Protein AF-A0A832M2F8-F1 (afdb_monomer_lite)

Structure (mmCIF, N/CA/C/O backbone):
data_AF-A0A832M2F8-F1
#
_entry.id   AF-A0A832M2F8-F1
#
loop_
_atom_site.group_PDB
_atom_site.id
_atom_site.ty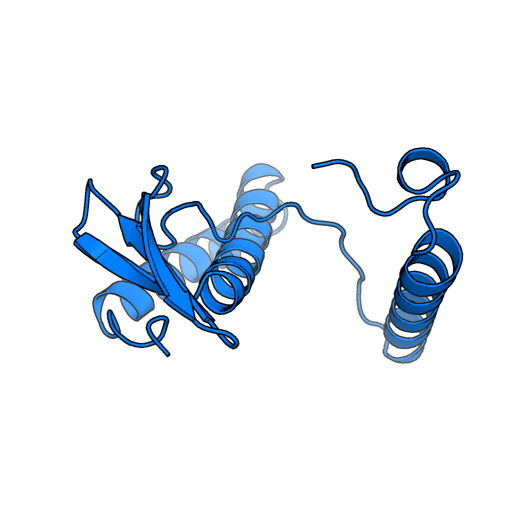pe_symbol
_atom_site.label_atom_id
_atom_site.label_alt_id
_atom_site.label_comp_id
_atom_site.label_asym_id
_atom_site.label_entity_id
_atom_site.label_seq_id
_atom_site.pdbx_PDB_ins_code
_atom_site.Cartn_x
_atom_site.Cartn_y
_atom_site.Cartn_z
_atom_site.occupancy
_atom_site.B_iso_or_equiv
_atom_site.auth_seq_id
_atom_site.auth_comp_id
_atom_site.auth_asym_id
_atom_site.auth_atom_id
_atom_site.pdbx_PDB_model_num
ATOM 1 N N . MET A 1 1 ? -2.078 14.014 -1.477 1.00 53.91 1 MET A N 1
ATOM 2 C CA . MET A 1 1 ? -0.763 14.053 -0.810 1.00 53.91 1 MET A CA 1
ATOM 3 C C . MET A 1 1 ? 0.256 14.343 -1.889 1.00 53.91 1 MET A C 1
ATOM 5 O O . MET A 1 1 ? 0.229 13.654 -2.910 1.00 53.91 1 MET A O 1
ATOM 9 N N . ASP A 1 2 ? 1.044 15.392 -1.705 1.00 57.53 2 ASP A N 1
ATOM 10 C CA . ASP A 1 2 ? 1.981 15.888 -2.711 1.00 57.53 2 ASP A CA 1
ATOM 11 C C . ASP A 1 2 ? 3.221 14.987 -2.833 1.00 57.53 2 ASP A C 1
ATOM 13 O O . ASP A 1 2 ? 3.524 14.243 -1.895 1.00 57.53 2 ASP A O 1
ATOM 17 N N . PRO A 1 3 ? 3.905 14.975 -3.995 1.00 70.44 3 PRO A N 1
ATOM 18 C CA . PRO A 1 3 ? 5.136 14.201 -4.183 1.00 70.44 3 PRO A CA 1
ATOM 19 C C . PRO A 1 3 ? 6.185 14.618 -3.150 1.00 70.44 3 PRO A C 1
ATOM 21 O O . PRO A 1 3 ? 6.217 15.783 -2.775 1.00 70.44 3 PRO A O 1
ATOM 24 N N . ILE A 1 4 ? 7.072 13.723 -2.712 1.00 77.44 4 ILE A N 1
ATOM 25 C CA . ILE A 1 4 ? 8.197 14.096 -1.835 1.00 77.44 4 ILE A CA 1
ATOM 26 C C . ILE A 1 4 ? 9.270 14.767 -2.702 1.00 77.44 4 ILE A C 1
ATOM 28 O O . ILE A 1 4 ? 10.121 14.093 -3.291 1.00 77.44 4 ILE A O 1
ATOM 32 N N . ASN A 1 5 ? 9.210 16.093 -2.812 1.00 80.19 5 ASN A N 1
ATOM 33 C CA . ASN A 1 5 ? 10.129 16.894 -3.612 1.00 80.19 5 ASN A CA 1
ATOM 34 C C . ASN A 1 5 ? 10.469 18.213 -2.901 1.00 80.19 5 ASN A C 1
ATOM 36 O O . ASN A 1 5 ? 9.975 18.507 -1.813 1.00 80.19 5 ASN A O 1
ATOM 40 N N . HIS A 1 6 ? 11.392 18.979 -3.482 1.00 81.81 6 HIS A N 1
ATOM 41 C CA . HIS A 1 6 ? 11.864 20.217 -2.869 1.00 81.81 6 HIS A CA 1
ATOM 42 C C . HIS A 1 6 ? 10.740 21.247 -2.685 1.00 81.81 6 HIS A C 1
ATOM 44 O O . HIS A 1 6 ? 10.713 21.938 -1.672 1.00 81.81 6 HIS A O 1
ATOM 50 N N . GLU A 1 7 ? 9.822 21.346 -3.645 1.00 83.06 7 GLU A N 1
ATOM 51 C CA . GLU A 1 7 ? 8.748 22.343 -3.652 1.00 83.06 7 GLU A CA 1
ATOM 52 C C . GLU A 1 7 ? 7.674 22.035 -2.608 1.00 83.06 7 GLU A C 1
ATOM 54 O O . GLU A 1 7 ? 7.303 22.914 -1.835 1.00 83.06 7 GLU A O 1
ATOM 59 N N . SER A 1 8 ? 7.234 20.778 -2.523 1.00 81.94 8 SER A N 1
ATOM 60 C CA . SER A 1 8 ? 6.206 20.324 -1.579 1.00 81.94 8 SER A CA 1
ATOM 61 C C . SER A 1 8 ? 6.680 20.307 -0.128 1.00 81.94 8 SER A C 1
ATOM 63 O O . SER A 1 8 ? 5.870 20.386 0.793 1.00 81.94 8 SER A O 1
ATOM 65 N N . LEU A 1 9 ? 7.993 20.200 0.086 1.00 83.75 9 LEU A N 1
ATOM 66 C CA . LEU A 1 9 ? 8.609 20.213 1.409 1.00 83.75 9 LEU A CA 1
ATOM 67 C C . LEU A 1 9 ? 9.195 21.574 1.790 1.00 83.75 9 LEU A C 1
ATOM 69 O O . LEU A 1 9 ? 9.739 21.693 2.891 1.00 83.75 9 LEU A O 1
ATOM 73 N N . LYS A 1 10 ? 9.122 22.584 0.916 1.00 86.44 10 LYS A N 1
A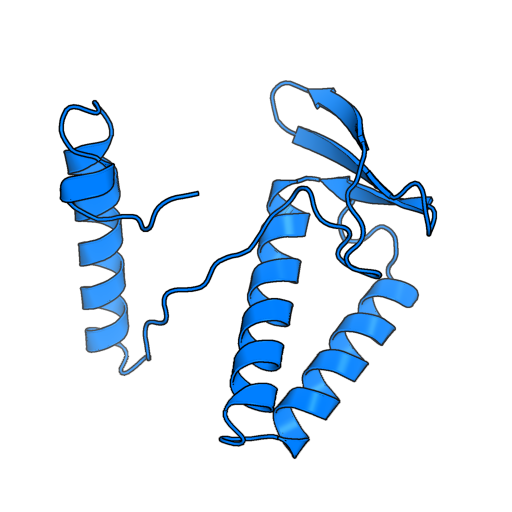TOM 74 C CA . LYS A 1 10 ? 9.765 23.882 1.134 1.00 86.44 10 LYS A CA 1
ATOM 75 C C . LYS A 1 10 ? 9.282 24.515 2.441 1.00 86.44 10 LYS A C 1
ATOM 77 O O . LYS A 1 10 ? 8.087 24.687 2.652 1.00 86.44 10 LYS A O 1
ATOM 82 N N . GLY A 1 11 ? 10.220 24.866 3.321 1.00 84.00 11 GLY A N 1
ATOM 83 C CA . GLY A 1 11 ? 9.908 25.496 4.612 1.00 84.00 11 GLY A CA 1
ATOM 84 C C . GLY A 1 11 ? 9.430 24.525 5.697 1.00 84.00 11 GLY A C 1
ATOM 85 O O . GLY A 1 11 ? 9.113 24.955 6.802 1.00 84.00 11 GLY A O 1
ATOM 86 N N . THR A 1 12 ? 9.413 23.216 5.423 1.00 85.88 12 THR A N 1
ATOM 87 C CA . THR A 1 12 ? 9.134 22.196 6.442 1.00 85.88 12 THR A CA 1
ATOM 88 C C . THR A 1 12 ? 10.425 21.751 7.133 1.00 85.88 12 THR A C 1
ATOM 90 O O . THR A 1 12 ? 11.459 21.563 6.489 1.00 85.88 12 THR A O 1
ATOM 93 N N . GLY A 1 13 ? 10.369 21.475 8.442 1.00 84.56 13 GLY A N 1
ATOM 94 C CA . GLY A 1 13 ? 11.515 20.925 9.188 1.00 84.56 13 GLY A CA 1
ATOM 95 C C . GLY A 1 13 ? 11.972 19.535 8.713 1.00 84.56 13 GLY A C 1
ATOM 96 O O . GLY A 1 13 ? 13.049 19.071 9.076 1.00 84.56 13 GLY A O 1
ATOM 97 N N . LEU A 1 14 ? 11.172 18.868 7.873 1.00 84.31 14 LEU A N 1
ATOM 98 C CA . LEU A 1 14 ? 11.457 17.543 7.320 1.00 84.31 14 LEU A CA 1
ATOM 99 C C . LEU A 1 14 ? 12.120 17.588 5.939 1.00 84.31 14 LEU A C 1
ATOM 101 O O . LEU A 1 14 ? 12.555 16.541 5.455 1.00 84.31 14 LEU A O 1
ATOM 105 N N . GLN A 1 15 ? 12.234 18.767 5.319 1.00 85.94 15 GLN A N 1
ATOM 106 C CA . GLN A 1 15 ? 12.746 18.933 3.958 1.00 85.94 15 GLN A CA 1
ATOM 107 C C . GLN A 1 15 ? 14.111 18.268 3.767 1.00 85.94 15 GLN A C 1
ATOM 109 O O . GLN A 1 15 ? 14.266 17.393 2.918 1.00 85.94 15 GLN A O 1
ATOM 114 N N . GLY A 1 16 ? 15.095 18.623 4.597 1.00 85.06 16 GLY A N 1
ATOM 115 C CA . GLY A 1 16 ? 16.433 18.039 4.505 1.00 85.06 16 GLY A CA 1
ATOM 116 C C . GLY A 1 16 ? 16.433 16.527 4.742 1.00 85.06 16 GLY A C 1
ATOM 117 O O . GLY A 1 16 ? 17.104 15.789 4.027 1.00 85.06 16 GLY A O 1
ATOM 118 N N . THR A 1 17 ? 15.661 16.049 5.717 1.00 89.75 17 THR A N 1
ATOM 119 C CA . THR A 1 17 ? 15.626 14.630 6.101 1.00 89.75 17 THR A CA 1
ATOM 120 C C . THR A 1 17 ? 15.026 13.756 5.006 1.00 89.75 17 THR A C 1
ATOM 122 O O . THR A 1 17 ? 15.656 12.785 4.587 1.00 89.75 17 THR A O 1
ATOM 125 N N . LEU A 1 18 ? 13.844 14.111 4.500 1.00 88.25 18 LEU A N 1
ATOM 126 C CA . LEU A 1 18 ? 13.149 13.314 3.490 1.00 88.25 18 LEU A CA 1
ATOM 127 C C . LEU A 1 18 ? 13.867 13.355 2.138 1.00 88.25 18 LEU A C 1
ATOM 129 O O . LEU A 1 18 ? 13.983 12.321 1.481 1.00 88.25 18 LEU A O 1
ATOM 133 N N . LEU A 1 19 ? 14.415 14.511 1.745 1.00 88.88 19 LEU A N 1
ATOM 134 C CA . LEU A 1 19 ? 15.185 14.619 0.502 1.00 88.88 19 LEU A CA 1
ATOM 135 C C . LEU A 1 19 ? 16.498 13.827 0.567 1.00 88.88 19 LEU A C 1
ATOM 137 O O . LEU A 1 19 ? 16.863 13.182 -0.416 1.00 88.88 19 LEU A O 1
ATOM 141 N N . ARG A 1 20 ? 17.194 13.819 1.716 1.00 90.44 20 ARG A N 1
ATOM 142 C CA . ARG A 1 20 ? 18.389 12.978 1.907 1.00 90.44 20 ARG A CA 1
ATOM 143 C C . ARG A 1 20 ? 18.053 11.492 1.868 1.00 90.44 20 ARG A C 1
ATOM 145 O O . ARG A 1 20 ? 18.748 10.751 1.183 1.00 90.44 20 ARG A O 1
ATOM 152 N N . ALA A 1 21 ? 16.990 11.066 2.553 1.00 91.12 21 ALA A N 1
ATOM 153 C CA . ALA A 1 21 ? 16.556 9.669 2.544 1.00 91.12 21 ALA A CA 1
ATOM 154 C C . ALA A 1 21 ? 16.204 9.199 1.124 1.00 91.12 21 ALA A C 1
ATOM 156 O O . ALA A 1 21 ? 16.676 8.154 0.683 1.00 91.12 21 ALA A O 1
ATOM 157 N N . ARG A 1 22 ? 15.454 10.014 0.370 1.00 89.31 22 ARG A N 1
ATOM 158 C CA . ARG A 1 22 ? 15.136 9.746 -1.038 1.00 89.31 22 ARG A CA 1
ATOM 159 C C . ARG A 1 22 ? 16.397 9.599 -1.892 1.00 89.31 22 ARG A C 1
ATOM 161 O O . ARG A 1 22 ? 16.503 8.646 -2.653 1.00 89.31 22 ARG A O 1
ATOM 168 N N . ARG A 1 23 ? 17.365 10.511 -1.743 1.00 91.31 23 ARG A N 1
ATOM 169 C CA . ARG A 1 23 ? 18.637 10.451 -2.481 1.00 91.31 23 ARG A CA 1
ATOM 170 C C . ARG A 1 23 ? 19.459 9.210 -2.121 1.00 91.31 23 ARG A C 1
ATOM 172 O O . ARG A 1 23 ? 20.058 8.604 -3.000 1.00 91.31 23 ARG A O 1
ATOM 179 N N . ALA A 1 24 ? 19.483 8.827 -0.846 1.00 93.75 24 ALA A N 1
ATOM 180 C CA . ALA A 1 24 ? 20.168 7.616 -0.405 1.00 93.75 24 ALA A CA 1
ATOM 181 C C . ALA A 1 24 ? 19.545 6.355 -1.030 1.00 93.75 24 ALA A C 1
ATOM 183 O O . ALA A 1 24 ? 20.279 5.508 -1.528 1.00 93.75 24 ALA A O 1
ATOM 184 N N . LEU A 1 25 ? 18.209 6.270 -1.074 1.00 93.62 25 LEU A N 1
ATOM 185 C CA . LEU A 1 25 ? 17.495 5.175 -1.740 1.00 93.62 25 LEU A CA 1
ATOM 186 C C . LEU A 1 25 ? 17.787 5.126 -3.242 1.00 93.62 25 LEU A C 1
ATOM 188 O O . LEU A 1 25 ? 18.073 4.059 -3.768 1.00 93.62 25 LEU A O 1
ATOM 192 N N . GLU A 1 26 ? 17.770 6.272 -3.924 1.00 94.06 26 GLU A N 1
ATOM 193 C CA . GLU A 1 26 ? 18.100 6.357 -5.352 1.00 94.06 26 GLU A CA 1
ATOM 194 C C . GLU A 1 26 ? 19.521 5.858 -5.645 1.00 94.06 26 GLU A C 1
ATOM 196 O O . GLU A 1 26 ? 19.724 5.073 -6.570 1.00 94.06 26 GLU A O 1
ATOM 201 N N . ASN A 1 27 ? 20.498 6.267 -4.832 1.00 95.75 27 ASN A N 1
ATOM 202 C CA . ASN A 1 27 ? 21.876 5.802 -4.967 1.00 95.75 27 ASN A CA 1
ATOM 203 C C . ASN A 1 27 ? 22.000 4.295 -4.725 1.00 95.75 27 ASN A C 1
ATOM 205 O O . ASN A 1 27 ? 22.707 3.625 -5.472 1.00 95.75 27 ASN A O 1
ATOM 209 N N . LEU A 1 28 ? 21.301 3.767 -3.717 1.00 97.19 28 LEU A N 1
ATOM 210 C CA . LEU A 1 28 ? 21.299 2.337 -3.427 1.00 97.19 28 LEU A CA 1
ATOM 211 C C . LEU A 1 28 ? 20.680 1.540 -4.581 1.00 97.19 28 LEU A C 1
ATOM 213 O O . LEU A 1 28 ? 21.286 0.586 -5.049 1.00 97.19 28 LEU A O 1
ATOM 217 N N . CYS A 1 29 ? 19.527 1.967 -5.103 1.00 96.31 29 CYS A N 1
ATOM 218 C CA . CYS A 1 29 ? 18.913 1.327 -6.265 1.00 96.31 29 CYS A CA 1
ATOM 219 C C . CYS A 1 29 ? 19.858 1.322 -7.473 1.00 96.31 29 CYS A C 1
ATOM 221 O O . CYS A 1 29 ? 20.015 0.289 -8.113 1.00 96.31 29 CYS A O 1
ATOM 223 N N . ARG A 1 30 ? 20.542 2.440 -7.752 1.00 95.12 30 ARG A N 1
ATOM 224 C CA . ARG A 1 30 ? 21.539 2.508 -8.834 1.00 95.12 30 ARG A CA 1
ATOM 225 C C . ARG A 1 30 ? 22.706 1.552 -8.621 1.00 95.12 30 ARG A C 1
ATOM 227 O O . ARG A 1 30 ? 23.127 0.915 -9.578 1.00 95.12 30 ARG A O 1
ATOM 234 N N . TYR A 1 31 ? 23.219 1.471 -7.396 1.00 96.94 31 TYR A N 1
ATOM 235 C CA . TYR A 1 31 ? 24.321 0.575 -7.051 1.00 96.94 31 TYR A CA 1
ATOM 236 C C . TYR A 1 31 ? 23.944 -0.897 -7.261 1.00 96.94 31 TYR A C 1
ATOM 238 O O . TYR A 1 31 ? 24.707 -1.644 -7.863 1.00 96.94 31 TYR A O 1
ATOM 246 N N . GLU A 1 32 ? 22.736 -1.280 -6.851 1.00 97.69 32 GLU A N 1
ATOM 247 C CA . GLU A 1 32 ? 22.223 -2.653 -6.960 1.00 97.69 32 GLU A CA 1
ATOM 248 C C . GLU A 1 32 ? 21.629 -2.985 -8.346 1.00 97.69 32 GLU A C 1
ATOM 250 O O . GLU A 1 32 ? 21.116 -4.082 -8.557 1.00 97.69 32 GLU A O 1
ATOM 255 N N . GLY A 1 33 ? 21.625 -2.042 -9.297 1.00 95.69 33 GLY A N 1
ATOM 256 C CA . GLY A 1 33 ? 20.964 -2.219 -10.598 1.00 95.69 33 GLY A CA 1
ATOM 257 C C . GLY A 1 33 ? 19.432 -2.338 -10.517 1.00 95.69 33 GLY A C 1
ATOM 258 O O . GLY A 1 33 ? 18.798 -2.854 -11.437 1.00 95.69 33 GLY A O 1
ATOM 259 N N . ALA A 1 34 ? 18.823 -1.868 -9.427 1.00 94.44 34 ALA A N 1
ATOM 260 C CA . ALA A 1 34 ? 17.382 -1.878 -9.205 1.00 94.44 34 ALA A CA 1
ATOM 261 C C . ALA A 1 34 ? 16.700 -0.613 -9.754 1.00 94.44 34 ALA A C 1
ATOM 263 O O . ALA A 1 34 ? 17.256 0.487 -9.752 1.00 94.44 34 ALA A O 1
ATOM 264 N N . GLN A 1 35 ? 15.441 -0.754 -10.171 1.00 88.75 35 GLN A N 1
ATOM 265 C CA . GLN A 1 35 ? 14.610 0.376 -10.583 1.00 88.75 35 GLN A CA 1
ATOM 266 C C . GLN A 1 35 ? 13.938 1.023 -9.365 1.00 88.75 35 GLN A C 1
ATOM 268 O O . GLN A 1 35 ? 13.325 0.339 -8.546 1.00 88.75 35 GLN A O 1
ATOM 273 N N . LEU A 1 36 ? 14.017 2.354 -9.275 1.00 89.56 36 LEU A N 1
ATOM 274 C CA . LEU A 1 36 ? 13.254 3.142 -8.310 1.00 89.56 36 LEU A CA 1
ATOM 275 C C . LEU A 1 36 ? 12.017 3.728 -8.990 1.00 89.56 36 LEU A C 1
ATOM 277 O O . LEU A 1 36 ? 12.127 4.436 -9.988 1.00 89.56 36 LEU A O 1
ATOM 281 N N . ASP A 1 37 ? 10.850 3.472 -8.408 1.00 87.69 37 ASP A N 1
ATOM 282 C CA . ASP A 1 37 ? 9.571 3.983 -8.883 1.00 87.69 37 ASP A CA 1
ATOM 283 C C . ASP A 1 37 ? 8.848 4.777 -7.797 1.00 87.69 37 ASP A C 1
ATOM 285 O O . ASP A 1 37 ? 8.700 4.327 -6.660 1.00 87.69 37 ASP A O 1
ATOM 289 N N . GLU A 1 38 ? 8.338 5.953 -8.164 1.00 86.81 38 GLU A N 1
ATOM 290 C CA . GLU A 1 38 ? 7.489 6.753 -7.285 1.00 86.81 38 GLU A CA 1
ATOM 291 C C . GLU A 1 38 ? 6.014 6.386 -7.489 1.00 86.81 38 GLU A C 1
ATOM 293 O O . GLU A 1 38 ? 5.467 6.475 -8.591 1.00 86.81 38 GLU A O 1
ATOM 298 N N . LEU A 1 39 ? 5.353 5.980 -6.404 1.00 88.62 39 LEU A N 1
ATOM 299 C CA . LEU A 1 39 ? 3.951 5.570 -6.399 1.00 88.62 39 LEU A CA 1
ATOM 300 C C . LEU A 1 39 ? 3.182 6.217 -5.255 1.00 88.62 39 LEU A C 1
ATOM 302 O O . LEU A 1 39 ? 3.709 6.466 -4.171 1.00 88.62 39 LEU A O 1
ATOM 306 N N . ARG A 1 40 ? 1.886 6.435 -5.485 1.00 86.75 40 ARG A N 1
ATOM 307 C CA . ARG A 1 40 ? 0.952 6.886 -4.453 1.00 86.75 40 ARG A CA 1
ATOM 308 C C . ARG A 1 40 ? 0.137 5.705 -3.936 1.00 86.75 40 ARG A C 1
ATOM 310 O O . ARG A 1 40 ? -0.549 5.027 -4.699 1.00 86.75 40 ARG A O 1
ATOM 317 N N . ALA A 1 41 ? 0.156 5.520 -2.622 1.00 91.69 41 ALA A N 1
ATOM 318 C CA . ALA A 1 41 ? -0.674 4.555 -1.915 1.00 91.69 41 ALA A CA 1
ATOM 319 C C . ALA A 1 41 ? -1.224 5.175 -0.628 1.00 91.69 41 ALA A C 1
ATOM 321 O O . ALA A 1 41 ? -0.610 6.056 -0.027 1.00 91.69 41 ALA A O 1
ATOM 322 N N . SER A 1 42 ? -2.411 4.736 -0.212 1.00 93.06 42 SER A N 1
ATOM 323 C CA . SER A 1 42 ? -3.076 5.237 0.992 1.00 93.06 42 SER A CA 1
ATOM 324 C C . SER A 1 42 ? -3.340 4.096 1.954 1.00 93.06 42 SER A C 1
ATOM 326 O O . SER A 1 42 ? -4.045 3.159 1.604 1.00 93.06 42 SER A O 1
ATOM 328 N N . GLY A 1 43 ? -2.877 4.217 3.196 1.00 94.69 43 GLY A N 1
ATOM 329 C CA . GLY A 1 43 ? -3.212 3.270 4.267 1.00 94.69 43 GLY A CA 1
ATOM 330 C C . GLY A 1 43 ? -4.639 3.400 4.779 1.00 94.69 43 GLY A C 1
ATOM 331 O O . GLY A 1 43 ? -5.075 2.586 5.578 1.00 94.69 43 GLY A O 1
ATOM 332 N N . LYS A 1 44 ? -5.368 4.430 4.333 1.00 95.88 44 LYS A N 1
ATOM 333 C CA . LYS A 1 44 ? -6.774 4.672 4.688 1.00 95.88 44 LYS A CA 1
ATOM 334 C C . LYS A 1 44 ? -7.753 4.063 3.679 1.00 95.88 44 LYS A C 1
ATOM 336 O O . LYS A 1 44 ? -8.964 4.191 3.852 1.00 95.88 44 LYS A O 1
ATOM 341 N N . ARG A 1 45 ? -7.269 3.472 2.583 1.00 96.62 45 ARG A N 1
ATOM 342 C CA . ARG A 1 45 ? -8.123 2.748 1.631 1.00 96.62 45 ARG A CA 1
ATOM 343 C C . ARG A 1 45 ? -8.058 1.263 1.934 1.00 96.62 45 ARG A C 1
ATOM 345 O O . ARG A 1 45 ? -6.981 0.749 2.218 1.00 96.62 45 ARG A O 1
ATOM 352 N N . CYS A 1 46 ? -9.204 0.599 1.849 1.00 96.44 46 CYS A N 1
ATOM 353 C CA . CYS A 1 46 ? -9.314 -0.830 2.075 1.00 96.44 46 CYS A CA 1
ATOM 354 C C . CYS A 1 46 ? -8.401 -1.602 1.112 1.00 96.44 46 CYS A C 1
ATOM 356 O O . CYS A 1 46 ? -8.603 -1.484 -0.101 1.00 96.44 46 CYS A O 1
ATOM 358 N N . PRO A 1 47 ? -7.471 -2.420 1.632 1.00 96.19 47 PRO A N 1
ATOM 359 C CA . PRO A 1 47 ? -6.599 -3.253 0.808 1.00 96.19 47 PRO A CA 1
ATOM 360 C C . PRO A 1 47 ? -7.339 -4.252 -0.087 1.00 96.19 47 PRO A C 1
ATOM 362 O O . PRO A 1 47 ? -6.863 -4.595 -1.161 1.00 96.19 47 PRO A O 1
ATOM 365 N N . LEU A 1 48 ? -8.536 -4.682 0.319 1.00 94.75 48 LEU A N 1
ATOM 366 C CA . LEU A 1 48 ? -9.300 -5.693 -0.408 1.00 94.75 48 LEU A C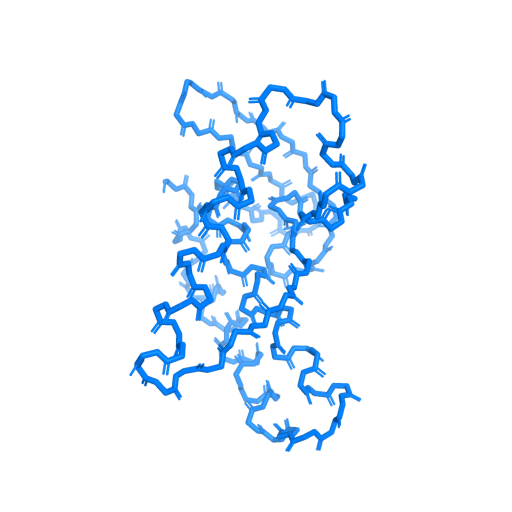A 1
ATOM 367 C C . LEU A 1 48 ? -10.241 -5.113 -1.474 1.00 94.75 48 LEU A C 1
ATOM 369 O O . LEU A 1 48 ? -10.301 -5.615 -2.594 1.00 94.75 48 LEU A O 1
ATOM 373 N N . CYS A 1 49 ? -11.025 -4.089 -1.123 1.00 93.88 49 CYS A N 1
ATOM 374 C CA . CYS A 1 49 ? -12.084 -3.566 -1.999 1.00 93.88 49 CYS A CA 1
ATOM 375 C C . CYS A 1 49 ? -11.860 -2.121 -2.468 1.00 93.88 49 CYS A C 1
ATOM 377 O O . CYS A 1 49 ? -12.668 -1.590 -3.231 1.00 93.88 49 CYS A O 1
ATOM 379 N N . GLY A 1 50 ? -10.801 -1.460 -1.997 1.00 94.44 50 GLY A N 1
ATOM 380 C CA . GLY A 1 50 ? -10.450 -0.092 -2.373 1.00 94.44 50 GLY A CA 1
ATOM 381 C C . GLY A 1 50 ? -11.354 1.006 -1.799 1.00 94.44 50 GLY A C 1
ATOM 382 O O . GLY A 1 50 ? -11.079 2.184 -2.033 1.00 94.44 50 GLY A O 1
ATOM 383 N N . SER A 1 51 ? -12.417 0.688 -1.057 1.00 96.31 51 SER A N 1
ATOM 384 C CA . SER A 1 51 ? -13.285 1.694 -0.427 1.00 96.31 51 SER A CA 1
ATOM 385 C C . SER A 1 51 ? -12.544 2.505 0.644 1.00 96.31 51 SER A C 1
ATOM 387 O O . SER A 1 51 ? -11.538 2.059 1.199 1.00 96.31 51 SER A O 1
ATOM 389 N N . TRP A 1 52 ? -13.040 3.707 0.946 1.00 95.94 52 TRP A N 1
ATOM 390 C CA . TRP A 1 52 ? -12.592 4.451 2.124 1.00 95.94 52 TRP A CA 1
ATOM 391 C C . TRP A 1 52 ? -12.962 3.708 3.407 1.00 95.94 52 TRP A C 1
ATOM 393 O O . TRP A 1 52 ? -13.886 2.893 3.425 1.00 95.94 52 TRP A O 1
ATOM 403 N N . SER A 1 53 ? -12.199 3.968 4.459 1.00 95.69 53 SER A N 1
ATOM 404 C CA . SER A 1 53 ? -12.296 3.274 5.738 1.00 95.69 53 SER A CA 1
ATOM 405 C C . SER A 1 53 ? -12.450 4.250 6.890 1.00 95.69 53 SER A C 1
ATOM 407 O O . SER A 1 53 ? -12.132 5.435 6.750 1.00 95.69 53 SER A O 1
ATOM 409 N N . ALA A 1 54 ? -12.929 3.735 8.017 1.00 96.25 54 ALA A N 1
ATOM 410 C CA . ALA A 1 54 ? -13.013 4.472 9.265 1.00 96.25 54 ALA A CA 1
ATOM 411 C C . ALA A 1 54 ? -11.861 4.057 10.185 1.00 96.25 54 ALA A C 1
ATOM 413 O O . ALA A 1 54 ? -11.530 2.875 10.266 1.00 96.25 54 ALA A O 1
ATOM 414 N N . GLU A 1 55 ? -11.244 5.022 10.865 1.00 97.31 55 GLU A N 1
ATOM 415 C CA . GLU A 1 55 ? -10.307 4.729 11.953 1.00 97.31 55 GLU A CA 1
ATOM 416 C C . GLU A 1 55 ? -11.120 4.235 13.154 1.00 97.31 55 GLU A C 1
ATOM 418 O O . GLU A 1 55 ? -12.013 4.938 13.619 1.00 97.31 55 GLU A O 1
ATOM 423 N N . VAL A 1 56 ? -10.839 3.020 13.624 1.00 96.62 56 VAL A N 1
ATOM 424 C CA . VAL A 1 56 ? -11.591 2.370 14.714 1.00 96.62 56 VAL A CA 1
ATOM 425 C C . VAL A 1 56 ? -10.782 2.242 16.000 1.00 96.62 56 VAL A C 1
ATOM 427 O O . VAL A 1 56 ? -11.347 2.039 17.070 1.00 96.62 56 VAL A O 1
ATOM 430 N N . MET A 1 57 ? -9.454 2.346 15.920 1.00 95.00 57 MET A N 1
ATOM 431 C CA . MET A 1 57 ? -8.587 2.334 17.094 1.00 95.00 57 MET A CA 1
ATOM 432 C C . MET A 1 57 ? -7.303 3.103 16.817 1.00 95.00 57 MET A C 1
ATOM 434 O O . MET A 1 57 ? -6.675 2.936 15.772 1.00 95.00 57 MET A O 1
ATOM 438 N N . HIS A 1 58 ? -6.878 3.888 17.799 1.00 95.19 58 HIS A N 1
ATOM 439 C CA . HIS A 1 58 ? -5.632 4.633 17.753 1.00 95.19 58 HIS A CA 1
ATOM 440 C C . HIS A 1 58 ? -4.837 4.351 19.024 1.00 95.19 58 HIS A C 1
ATOM 442 O O . HIS A 1 58 ? -5.297 4.601 20.135 1.00 95.19 58 HIS A O 1
ATOM 448 N N . THR A 1 59 ? -3.627 3.830 18.856 1.00 91.31 59 THR A N 1
ATOM 449 C CA . THR A 1 59 ? -2.662 3.627 19.938 1.00 91.31 59 THR A CA 1
ATOM 450 C C . THR A 1 59 ? -1.374 4.382 19.633 1.00 91.31 59 THR A C 1
ATOM 452 O O . THR A 1 59 ? -1.138 4.806 18.504 1.00 91.31 59 THR A O 1
ATOM 455 N N . LYS A 1 60 ? -0.467 4.483 20.611 1.00 90.38 60 LYS A N 1
ATOM 456 C CA . LYS A 1 60 ? 0.855 5.100 20.406 1.00 90.38 60 LYS A CA 1
ATOM 457 C C . LYS A 1 60 ? 1.657 4.474 19.249 1.00 90.38 60 LYS A C 1
ATOM 459 O O . LYS A 1 60 ? 2.556 5.122 18.726 1.00 90.38 60 LYS A O 1
ATOM 464 N N . ARG A 1 61 ? 1.382 3.215 18.885 1.00 88.56 61 ARG A N 1
ATOM 465 C CA . ARG A 1 61 ? 2.168 2.449 17.900 1.00 88.56 61 ARG A CA 1
ATOM 466 C C . ARG A 1 61 ? 1.403 2.070 16.636 1.00 88.56 61 ARG A C 1
ATOM 468 O O . ARG A 1 61 ? 2.031 1.612 15.696 1.00 88.56 61 ARG A O 1
ATOM 475 N N . SER A 1 62 ? 0.083 2.217 16.618 1.00 92.69 62 SER A N 1
ATOM 476 C CA . SER A 1 62 ? -0.747 1.650 15.558 1.00 92.69 62 SER A CA 1
ATOM 477 C C . SER A 1 62 ? -2.043 2.432 15.387 1.00 92.69 62 SER A C 1
ATOM 479 O O . SER A 1 62 ? -2.622 2.921 16.363 1.00 92.69 62 SER A O 1
ATOM 481 N N . ARG A 1 63 ? -2.493 2.531 14.135 1.00 95.94 63 ARG A N 1
ATOM 482 C CA . ARG A 1 63 ? -3.783 3.119 13.757 1.00 95.94 63 ARG A CA 1
ATOM 483 C C . ARG A 1 63 ? -4.554 2.065 12.989 1.00 95.94 63 ARG A C 1
ATOM 485 O O . ARG A 1 63 ? -4.213 1.780 11.842 1.00 95.94 63 ARG A O 1
ATOM 492 N N . ILE A 1 64 ? -5.575 1.504 13.619 1.00 96.69 64 ILE A N 1
ATOM 493 C CA . ILE A 1 64 ? -6.393 0.451 13.034 1.00 96.69 64 ILE A CA 1
ATOM 494 C C . ILE A 1 64 ? -7.575 1.082 12.314 1.00 96.69 64 ILE A C 1
ATOM 496 O O . ILE A 1 64 ? -8.325 1.877 12.885 1.00 96.69 64 ILE A O 1
ATOM 500 N N . TYR A 1 65 ? -7.747 0.684 11.064 1.00 97.25 65 TYR A N 1
ATOM 501 C CA . TYR A 1 65 ? -8.859 1.047 10.209 1.00 97.25 65 TYR A CA 1
ATOM 502 C C . TYR A 1 65 ? -9.743 -0.167 9.955 1.00 97.25 65 TYR A C 1
ATOM 504 O O . TYR A 1 65 ? -9.274 -1.305 9.963 1.00 97.25 65 TYR A O 1
ATOM 512 N N . GLU A 1 66 ? -11.021 0.089 9.705 1.00 97.44 66 GLU A N 1
ATOM 513 C CA . GLU A 1 66 ? -11.996 -0.917 9.305 1.00 97.44 66 GLU A CA 1
ATOM 514 C C . GLU A 1 66 ? -12.737 -0.467 8.047 1.00 97.44 66 GLU A C 1
ATOM 516 O O . GLU A 1 66 ? -13.101 0.705 7.886 1.00 97.44 66 GLU A O 1
ATOM 521 N N . CYS A 1 67 ? -12.945 -1.399 7.118 1.00 97.19 67 CYS A N 1
ATOM 522 C CA . CYS A 1 67 ? -13.713 -1.123 5.917 1.00 97.19 67 CYS A CA 1
ATOM 523 C C . CYS A 1 67 ? -15.213 -1.313 6.180 1.00 97.19 67 CYS A C 1
ATOM 525 O O . CYS A 1 67 ? -15.635 -2.450 6.383 1.00 97.19 67 CYS A O 1
ATOM 527 N N . PRO A 1 68 ? -16.051 -0.273 6.019 1.00 96.44 68 PRO A N 1
ATOM 528 C CA . PRO A 1 68 ? -17.498 -0.403 6.200 1.00 96.44 68 PRO A CA 1
ATOM 529 C C . PRO A 1 68 ? -18.171 -1.270 5.123 1.00 96.44 68 PRO A C 1
ATOM 531 O O . PRO A 1 68 ? -19.313 -1.678 5.286 1.00 96.44 68 PRO A O 1
ATOM 534 N N . ARG A 1 69 ? -17.488 -1.544 4.000 1.00 96.38 69 ARG A N 1
ATOM 535 C CA . ARG A 1 69 ? -18.036 -2.329 2.884 1.00 96.38 69 ARG A CA 1
ATOM 536 C C . ARG A 1 69 ? -17.784 -3.829 3.019 1.00 96.38 69 ARG A C 1
ATOM 538 O O . ARG A 1 69 ? -18.647 -4.613 2.651 1.00 96.38 69 ARG A O 1
ATOM 545 N N . CYS A 1 70 ? -16.589 -4.228 3.452 1.00 94.44 70 CYS A N 1
ATOM 546 C CA . CYS A 1 70 ? -16.190 -5.640 3.490 1.00 94.44 70 CYS A CA 1
ATOM 547 C C . CYS A 1 70 ? -15.723 -6.119 4.870 1.00 94.44 70 CYS A C 1
ATOM 549 O O . CYS A 1 70 ? -15.262 -7.249 4.977 1.00 94.44 70 CYS A O 1
ATOM 551 N N . GLY A 1 71 ? -15.772 -5.268 5.901 1.00 94.69 71 GLY A N 1
ATOM 552 C CA . GLY A 1 71 ? -15.445 -5.619 7.288 1.00 94.69 71 GLY A CA 1
ATOM 553 C C . GLY A 1 71 ? -13.965 -5.882 7.580 1.00 94.69 71 GLY A C 1
ATOM 554 O O . GLY A 1 71 ? -13.615 -6.176 8.717 1.00 94.69 71 GLY A O 1
ATOM 555 N N . LEU A 1 72 ? -13.077 -5.785 6.583 1.00 96.06 72 LEU A N 1
ATOM 556 C CA . LEU A 1 72 ? -11.641 -5.995 6.789 1.00 96.06 72 LEU A CA 1
ATOM 557 C C . LEU A 1 72 ? -11.107 -4.977 7.804 1.00 96.06 72 LEU A C 1
ATOM 559 O O . LEU A 1 72 ? -11.419 -3.792 7.689 1.00 96.06 72 LEU A O 1
ATOM 563 N N . ARG A 1 73 ? -10.261 -5.423 8.735 1.00 96.69 73 ARG A N 1
ATOM 564 C CA . ARG A 1 73 ? -9.540 -4.569 9.687 1.00 96.69 73 ARG A CA 1
ATOM 565 C C . ARG A 1 73 ? -8.041 -4.611 9.413 1.00 96.69 73 ARG A C 1
ATOM 567 O O . ARG A 1 73 ? -7.504 -5.666 9.088 1.00 96.69 73 ARG A O 1
ATOM 574 N N . TRP A 1 74 ? -7.359 -3.472 9.509 1.00 97.19 74 TRP A N 1
ATOM 575 C CA . TRP A 1 74 ? -5.914 -3.395 9.266 1.00 97.19 74 TRP A CA 1
ATOM 576 C C . TRP A 1 74 ? -5.247 -2.226 9.989 1.00 97.19 74 TRP A C 1
ATOM 578 O O . TRP A 1 74 ? -5.854 -1.177 10.185 1.00 97.19 74 TRP A O 1
ATOM 588 N N . ASP A 1 75 ? -3.969 -2.379 10.322 1.00 96.81 75 ASP A N 1
ATOM 589 C CA . ASP A 1 75 ? -3.081 -1.277 10.667 1.00 96.81 75 ASP A CA 1
ATOM 590 C C . ASP A 1 75 ? -2.745 -0.443 9.422 1.00 96.81 75 ASP A C 1
ATOM 592 O O . ASP A 1 75 ? -2.431 -0.974 8.352 1.00 96.81 75 ASP A O 1
ATOM 596 N N . ARG A 1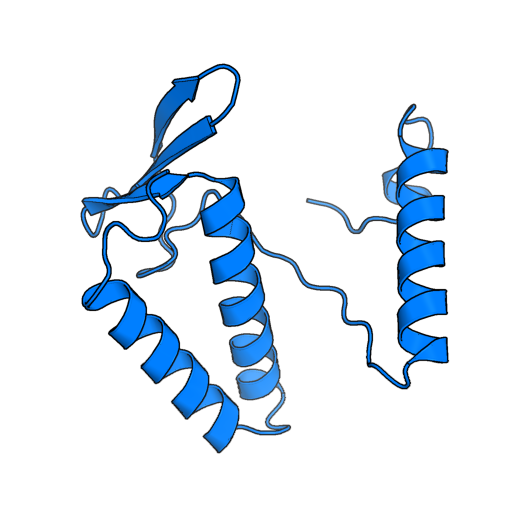 76 ? -2.789 0.885 9.562 1.00 95.69 76 ARG A N 1
ATOM 597 C CA . ARG A 1 76 ? -2.593 1.845 8.470 1.00 95.69 76 ARG A CA 1
ATOM 598 C C . ARG A 1 76 ? -1.290 1.636 7.704 1.00 95.69 76 ARG A C 1
ATOM 600 O O . ARG A 1 76 ? -1.299 1.779 6.480 1.00 95.69 76 ARG A O 1
ATOM 607 N N . ASP A 1 77 ? -0.187 1.360 8.389 1.00 94.12 77 ASP A N 1
ATOM 608 C CA . ASP A 1 77 ? 1.132 1.314 7.762 1.00 94.12 77 ASP A CA 1
ATOM 609 C C . ASP A 1 77 ? 1.283 -0.006 6.987 1.00 94.12 77 ASP A C 1
ATOM 611 O O . ASP A 1 77 ? 1.692 -0.003 5.823 1.00 94.12 77 ASP A O 1
ATOM 615 N N . LYS A 1 78 ? 0.768 -1.113 7.538 1.00 95.06 78 LYS A N 1
ATOM 616 C CA . LYS A 1 78 ? 0.602 -2.375 6.794 1.00 95.06 78 LYS A CA 1
ATOM 617 C C . LYS A 1 78 ? -0.316 -2.234 5.581 1.00 95.06 78 LYS A C 1
ATOM 619 O O . LYS A 1 78 ? -0.002 -2.734 4.500 1.00 95.06 78 LYS A O 1
ATOM 624 N N . GLY A 1 79 ? -1.421 -1.509 5.740 1.00 95.69 79 GLY A N 1
ATOM 625 C CA . GLY A 1 79 ? -2.336 -1.185 4.650 1.00 95.69 79 GLY A CA 1
ATOM 626 C C . GLY A 1 79 ? -1.662 -0.380 3.536 1.00 95.69 79 GLY A C 1
ATOM 627 O O . GLY A 1 79 ? -1.879 -0.677 2.363 1.00 95.69 79 GLY A O 1
ATOM 628 N N . VAL A 1 80 ? -0.806 0.601 3.873 1.00 95.56 80 VAL A N 1
ATOM 629 C CA . VAL A 1 80 ? 0.012 1.328 2.880 1.00 95.56 80 VAL A CA 1
ATOM 630 C C . VAL A 1 80 ? 0.878 0.353 2.097 1.00 95.56 80 VAL A C 1
ATOM 632 O O . VAL A 1 80 ? 0.863 0.421 0.874 1.00 95.56 80 VAL A O 1
ATOM 635 N N . HIS A 1 81 ? 1.611 -0.543 2.764 1.00 94.62 81 HIS A N 1
ATOM 636 C CA . HIS A 1 81 ? 2.530 -1.459 2.085 1.00 94.62 81 HIS A CA 1
ATOM 637 C C . HIS A 1 81 ? 1.814 -2.353 1.075 1.00 94.62 81 HIS A C 1
ATOM 639 O O . HIS A 1 81 ? 2.221 -2.402 -0.086 1.00 94.62 81 HIS A O 1
ATOM 645 N N . TYR A 1 82 ? 0.711 -2.984 1.483 1.00 96.19 82 TYR A N 1
ATOM 646 C CA . TYR A 1 82 ? -0.100 -3.788 0.571 1.00 96.19 82 TYR A CA 1
ATOM 647 C C . TYR A 1 82 ? -0.613 -2.947 -0.608 1.00 96.19 82 TYR A C 1
ATOM 649 O O . TYR A 1 82 ? -0.457 -3.324 -1.770 1.00 96.19 82 TYR A O 1
ATOM 657 N N . ASN A 1 83 ? -1.165 -1.764 -0.321 1.00 96.50 83 ASN A N 1
ATOM 658 C CA . ASN A 1 83 ? -1.700 -0.876 -1.351 1.00 96.50 83 ASN A CA 1
ATOM 659 C C . ASN A 1 83 ? -0.622 -0.351 -2.304 1.00 96.50 83 ASN A C 1
ATOM 661 O O . ASN A 1 83 ? -0.930 -0.101 -3.463 1.00 96.50 83 ASN A O 1
ATOM 665 N N . THR A 1 84 ? 0.629 -0.196 -1.865 1.00 95.44 84 THR A N 1
ATOM 666 C CA . THR A 1 84 ? 1.748 0.168 -2.746 1.00 95.44 84 THR A CA 1
ATOM 667 C C . THR A 1 84 ? 2.011 -0.927 -3.770 1.00 95.44 84 THR A C 1
ATOM 669 O O . THR A 1 84 ? 2.109 -0.625 -4.958 1.00 95.44 84 THR A O 1
ATOM 672 N N . VAL A 1 85 ? 2.064 -2.190 -3.335 1.00 94.88 85 VAL A N 1
ATOM 673 C CA . VAL A 1 85 ? 2.263 -3.334 -4.238 1.00 94.88 85 VAL A CA 1
ATOM 674 C C . VAL A 1 85 ? 1.088 -3.455 -5.209 1.00 94.88 85 VAL A C 1
ATOM 676 O O . VAL A 1 85 ? 1.292 -3.573 -6.416 1.00 94.88 85 VAL A O 1
ATOM 679 N N . TYR A 1 86 ? -0.144 -3.336 -4.706 1.00 95.19 86 TYR A N 1
ATOM 680 C CA . TYR A 1 86 ? -1.340 -3.346 -5.547 1.00 95.19 86 TYR A CA 1
ATOM 681 C C . TYR A 1 86 ? -1.314 -2.205 -6.583 1.00 95.19 86 TYR A C 1
ATOM 683 O O . TYR A 1 86 ? -1.497 -2.445 -7.774 1.00 95.19 86 TYR A O 1
ATOM 691 N N . SER A 1 87 ? -1.015 -0.970 -6.162 1.00 94.31 87 SER A N 1
ATOM 692 C CA . SER A 1 87 ? -0.894 0.192 -7.055 1.00 94.31 87 SER A CA 1
ATOM 693 C C . SER A 1 87 ? 0.205 0.029 -8.109 1.00 94.31 87 SER A C 1
ATOM 695 O O . SER A 1 87 ? 0.023 0.489 -9.235 1.00 94.31 87 SER A O 1
ATOM 697 N N . TYR A 1 88 ? 1.330 -0.610 -7.770 1.00 93.44 88 TYR A N 1
ATOM 698 C CA . TYR A 1 88 ? 2.406 -0.889 -8.724 1.00 93.44 88 TYR A CA 1
ATOM 699 C C . TYR A 1 88 ? 1.917 -1.792 -9.860 1.00 93.44 88 TYR A C 1
ATOM 701 O O . TYR A 1 88 ? 2.032 -1.425 -11.030 1.00 93.44 88 TYR A O 1
ATOM 709 N N . PHE A 1 89 ? 1.304 -2.932 -9.529 1.00 94.00 89 PHE A N 1
ATOM 710 C CA . PHE A 1 89 ? 0.795 -3.855 -10.545 1.00 94.00 89 PHE A CA 1
ATOM 711 C C . PHE A 1 89 ? -0.411 -3.292 -11.302 1.00 94.00 89 PHE A C 1
ATOM 713 O O . PHE A 1 89 ? -0.517 -3.492 -12.507 1.00 94.00 89 PHE A O 1
ATOM 720 N N . GLU A 1 90 ? -1.280 -2.515 -10.654 1.00 92.44 90 GLU A N 1
ATOM 721 C CA . GLU A 1 90 ? -2.334 -1.762 -11.345 1.00 92.44 90 GLU A CA 1
ATOM 722 C C . GLU A 1 90 ? -1.765 -0.800 -12.389 1.00 92.44 90 GLU A C 1
ATOM 724 O O . GLU A 1 90 ? -2.293 -0.718 -13.499 1.00 92.44 90 GLU A O 1
ATOM 729 N N . ARG A 1 91 ? -0.683 -0.084 -12.058 1.00 91.94 91 ARG A N 1
ATOM 730 C CA . ARG A 1 91 ? 0.001 0.801 -13.005 1.00 91.94 91 ARG A CA 1
ATOM 731 C C . ARG A 1 91 ? 0.590 0.003 -14.167 1.00 91.94 91 ARG A C 1
ATOM 733 O O . ARG A 1 91 ? 0.317 0.345 -15.311 1.00 91.94 91 ARG A O 1
ATOM 740 N N . LEU A 1 92 ? 1.303 -1.093 -13.892 1.00 91.12 92 LEU A N 1
ATOM 741 C CA . LEU A 1 92 ? 1.854 -1.963 -14.941 1.00 91.12 92 LEU A CA 1
ATOM 742 C C . LEU A 1 92 ? 0.778 -2.551 -15.860 1.00 91.12 92 LEU A C 1
ATOM 744 O O . LEU A 1 92 ? 1.001 -2.654 -17.064 1.00 91.12 92 LEU A O 1
ATOM 748 N N . ARG A 1 93 ? -0.384 -2.921 -15.304 1.00 90.94 93 ARG A N 1
ATOM 749 C CA . ARG A 1 93 ? -1.532 -3.398 -16.081 1.00 90.94 93 ARG A CA 1
ATOM 750 C C . ARG A 1 93 ? -2.056 -2.307 -17.015 1.00 90.94 93 ARG A C 1
ATOM 752 O O . ARG A 1 93 ? -2.305 -2.589 -18.177 1.00 90.94 93 ARG A O 1
ATOM 759 N N . ARG A 1 94 ? -2.211 -1.073 -16.518 1.00 88.94 94 ARG A N 1
ATOM 760 C CA . ARG A 1 94 ? -2.705 0.074 -17.307 1.00 88.94 94 ARG A CA 1
ATOM 761 C C . ARG A 1 94 ? -1.738 0.524 -18.395 1.00 88.94 94 ARG A C 1
ATOM 763 O O . ARG A 1 94 ? -2.186 0.992 -19.429 1.00 88.94 94 ARG A O 1
ATOM 770 N N . GLU A 1 95 ? -0.438 0.421 -18.143 1.00 88.81 95 GLU A N 1
ATOM 771 C CA . GLU A 1 95 ? 0.609 0.773 -19.109 1.00 88.81 95 GLU A CA 1
ATOM 772 C C . GLU A 1 95 ? 0.882 -0.355 -20.125 1.00 88.81 95 GLU A C 1
ATOM 774 O O . GLU A 1 95 ? 1.777 -0.213 -20.949 1.00 88.81 95 GLU A O 1
ATOM 779 N N . GLU A 1 96 ? 0.171 -1.489 -20.038 1.00 78.88 96 GLU A N 1
ATOM 780 C CA . GLU A 1 96 ? 0.320 -2.684 -20.891 1.00 78.88 96 GLU A CA 1
ATOM 781 C C . GLU A 1 96 ? 1.751 -3.257 -20.978 1.00 78.88 96 GLU A C 1
ATOM 783 O O . GLU A 1 96 ? 2.052 -4.097 -21.821 1.00 78.88 96 GLU A O 1
ATOM 788 N N . ARG A 1 97 ? 2.644 -2.878 -20.056 1.00 69.06 97 ARG A N 1
ATOM 789 C CA . ARG A 1 97 ? 4.062 -3.281 -20.086 1.00 69.06 97 ARG A CA 1
ATOM 790 C C . ARG A 1 97 ? 4.259 -4.767 -19.797 1.00 69.06 97 ARG A C 1
ATOM 792 O O . ARG A 1 97 ? 5.141 -5.390 -20.376 1.00 69.06 97 ARG A O 1
ATOM 799 N N . VAL A 1 98 ? 3.469 -5.317 -18.867 1.00 75.12 98 VAL A N 1
ATOM 800 C CA . VAL A 1 98 ? 3.518 -6.733 -18.449 1.00 75.12 98 VAL A CA 1
ATOM 801 C C . VAL A 1 98 ? 2.126 -7.206 -17.984 1.00 75.12 98 VAL A C 1
ATOM 803 O O . VAL A 1 98 ? 1.953 -7.668 -16.854 1.00 75.12 98 VAL A O 1
ATOM 806 N N . SER A 1 99 ? 1.102 -7.041 -18.828 1.00 80.06 99 SER A N 1
ATOM 807 C CA . SER A 1 99 ? -0.320 -7.195 -18.452 1.00 80.06 99 SER A CA 1
ATOM 808 C C . SER A 1 99 ? -0.656 -8.546 -17.806 1.00 80.06 99 SER A C 1
ATOM 810 O O . SER A 1 99 ? -1.235 -8.569 -16.723 1.00 80.06 99 SER A O 1
ATOM 812 N N . VAL A 1 100 ? -0.203 -9.665 -18.382 1.00 90.81 100 VAL A N 1
ATOM 813 C CA . VAL A 1 100 ? -0.489 -11.015 -17.854 1.00 90.81 100 VAL A CA 1
ATOM 814 C C . VAL A 1 100 ? 0.123 -11.238 -16.466 1.00 90.81 100 VAL A C 1
ATOM 816 O O . VAL A 1 100 ? -0.523 -11.803 -15.583 1.00 90.81 100 VAL A O 1
ATOM 819 N N . LEU A 1 101 ? 1.367 -10.795 -16.245 1.00 90.75 101 LEU A N 1
ATOM 820 C CA . LEU A 1 101 ? 2.007 -10.899 -14.929 1.00 90.75 101 LEU A CA 1
ATOM 821 C C . LEU A 1 101 ? 1.282 -10.019 -13.911 1.00 90.75 101 LEU A C 1
ATOM 823 O O . LEU A 1 101 ? 1.025 -10.463 -12.795 1.00 90.75 101 LEU A O 1
ATOM 827 N N . ALA A 1 102 ? 0.949 -8.788 -14.301 1.00 93.31 102 ALA A N 1
ATOM 828 C CA . ALA A 1 102 ? 0.260 -7.843 -13.437 1.00 93.31 102 ALA A CA 1
ATOM 829 C C . ALA A 1 102 ? -1.125 -8.359 -13.026 1.00 93.31 102 ALA A C 1
ATOM 831 O O . ALA A 1 102 ? -1.465 -8.316 -11.848 1.00 93.31 102 ALA A O 1
ATOM 832 N N . GLU A 1 103 ? -1.902 -8.912 -13.957 1.00 94.00 103 GLU A N 1
ATOM 833 C CA . GLU A 1 103 ? -3.204 -9.520 -13.667 1.00 94.00 103 GLU A CA 1
ATOM 834 C C . GLU A 1 103 ? -3.091 -10.696 -12.700 1.00 94.00 103 GLU A C 1
ATOM 836 O O . GLU A 1 103 ? -3.823 -10.747 -11.708 1.00 94.00 103 GLU A O 1
ATOM 841 N N . ARG A 1 104 ? -2.136 -11.603 -12.941 1.00 95.69 104 ARG A N 1
ATOM 842 C CA . ARG A 1 104 ? -1.864 -12.727 -12.037 1.00 95.69 104 ARG A CA 1
ATOM 843 C C . ARG A 1 104 ? -1.471 -12.235 -10.648 1.00 95.69 104 ARG A C 1
ATOM 845 O O . ARG A 1 104 ? -2.045 -12.693 -9.668 1.00 95.69 104 ARG A O 1
ATOM 852 N N . ALA A 1 105 ? -0.557 -11.271 -10.559 1.00 95.81 105 ALA A N 1
ATOM 853 C CA . ALA A 1 105 ? -0.119 -10.707 -9.288 1.00 95.81 105 ALA A CA 1
ATOM 854 C C . ALA A 1 105 ? -1.281 -10.059 -8.519 1.00 95.81 105 ALA A C 1
ATOM 856 O O . ALA A 1 105 ? -1.448 -10.322 -7.331 1.00 95.81 105 ALA A O 1
ATOM 857 N N . LEU A 1 106 ? -2.124 -9.264 -9.187 1.00 95.56 106 LEU A N 1
ATOM 858 C CA . LEU A 1 106 ? -3.301 -8.641 -8.571 1.00 95.56 106 LEU A CA 1
ATOM 859 C C . LEU A 1 106 ? -4.307 -9.688 -8.072 1.00 95.56 106 LEU A C 1
ATOM 861 O O . LEU A 1 106 ? -4.826 -9.558 -6.961 1.00 95.56 106 LEU A O 1
ATOM 865 N N . ALA A 1 107 ? -4.558 -10.737 -8.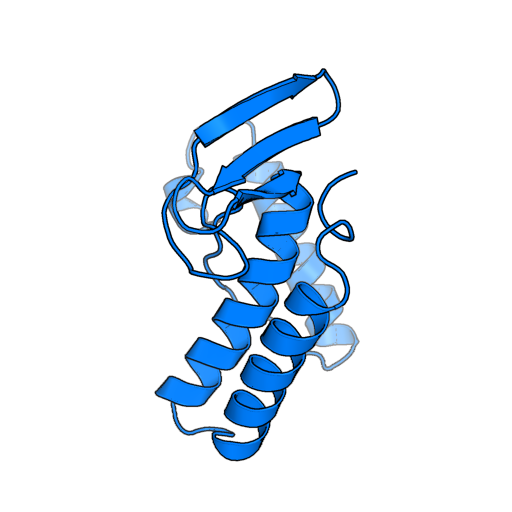860 1.00 96.00 107 ALA A N 1
ATOM 866 C CA . ALA A 1 107 ? -5.431 -11.837 -8.464 1.00 96.00 107 ALA A CA 1
ATOM 867 C C . ALA A 1 107 ? -4.872 -12.591 -7.246 1.00 96.00 107 ALA A C 1
ATOM 869 O O . ALA A 1 107 ? -5.589 -12.772 -6.262 1.00 96.00 107 ALA A O 1
ATOM 870 N N . SER A 1 108 ? -3.585 -12.950 -7.269 1.00 97.06 108 SER A N 1
ATOM 871 C CA . SER A 1 108 ? -2.911 -13.641 -6.165 1.00 97.06 108 SER A CA 1
ATOM 872 C C . SER A 1 108 ? -2.867 -12.801 -4.893 1.00 97.06 108 SER A C 1
ATOM 874 O O . SER A 1 108 ? -3.150 -13.321 -3.819 1.00 97.06 108 SER A O 1
ATOM 876 N N . LEU A 1 109 ? -2.581 -11.498 -4.989 1.00 96.00 109 LEU A N 1
ATOM 877 C CA . LEU A 1 109 ? -2.616 -10.589 -3.839 1.00 96.00 109 LEU A CA 1
ATOM 878 C C . LEU A 1 109 ? -4.000 -10.575 -3.194 1.00 96.00 109 LEU A C 1
ATOM 880 O O . LEU A 1 109 ? -4.116 -10.645 -1.966 1.00 96.00 109 LEU A O 1
ATOM 884 N N . LYS A 1 110 ? -5.052 -10.472 -4.014 1.00 95.38 110 LYS A N 1
ATOM 885 C CA . LYS A 1 110 ? -6.433 -10.428 -3.533 1.00 95.38 110 LYS A CA 1
ATOM 886 C C . LYS A 1 110 ? -6.840 -11.747 -2.883 1.00 95.38 110 LYS A C 1
ATOM 888 O O . LYS A 1 110 ? -7.408 -11.726 -1.795 1.00 95.38 110 LYS A O 1
ATOM 893 N N . GLN A 1 111 ? -6.533 -12.871 -3.527 1.00 96.69 111 GLN A N 1
ATOM 894 C CA . GLN A 1 111 ? -6.795 -14.202 -2.988 1.00 96.69 111 GLN A CA 1
ATOM 895 C C . GLN A 1 111 ? -6.058 -14.418 -1.662 1.00 96.69 111 GLN A C 1
ATOM 897 O O . GLN A 1 111 ? -6.683 -14.778 -0.670 1.00 96.69 111 GLN A O 1
ATOM 902 N N . TRP A 1 112 ? -4.764 -14.101 -1.610 1.00 96.75 112 TRP A N 1
ATOM 903 C CA . TRP A 1 112 ? -3.969 -14.235 -0.394 1.00 96.75 112 TRP A CA 1
ATOM 904 C C . TRP A 1 112 ? -4.559 -13.427 0.765 1.00 96.75 112 TRP A C 1
ATOM 906 O O . TRP A 1 112 ? -4.639 -13.926 1.884 1.00 96.75 112 TRP A O 1
ATOM 916 N N . LEU A 1 113 ? -5.030 -12.200 0.512 1.00 95.38 113 LEU A N 1
ATOM 917 C CA . LEU A 1 113 ? -5.647 -11.376 1.553 1.00 95.38 113 LEU A CA 1
ATOM 918 C C . LEU A 1 113 ? -7.003 -11.930 2.023 1.00 95.38 113 LEU A C 1
ATOM 920 O O . LEU A 1 113 ? -7.342 -11.781 3.195 1.00 95.38 113 LEU A O 1
ATOM 924 N N . LEU A 1 114 ? -7.768 -12.570 1.134 1.00 94.62 114 LEU A N 1
ATOM 925 C CA . LEU A 1 114 ? -9.003 -13.273 1.500 1.00 94.62 114 LEU A CA 1
ATOM 926 C C . LEU A 1 114 ? -8.721 -14.500 2.377 1.00 94.62 114 LEU A C 1
ATOM 928 O O . LEU A 1 114 ? -9.474 -14.764 3.308 1.00 94.62 114 LEU A O 1
ATOM 932 N N . GLU A 1 115 ? -7.632 -15.218 2.110 1.00 96.44 115 GLU A N 1
ATOM 933 C CA . GLU A 1 115 ? -7.194 -16.373 2.905 1.00 96.44 115 GLU A CA 1
ATOM 934 C C . GLU A 1 115 ? -6.570 -15.952 4.250 1.00 96.44 115 GLU A C 1
ATOM 936 O O . GLU A 1 115 ? -6.672 -16.671 5.242 1.00 96.44 115 GLU A O 1
ATOM 941 N N . HIS A 1 116 ? -5.969 -14.759 4.313 1.00 95.19 116 HIS A N 1
ATOM 942 C CA . HIS A 1 116 ? -5.220 -14.255 5.468 1.00 95.19 116 HIS A CA 1
ATOM 943 C C . HIS A 1 116 ? -5.757 -12.901 5.954 1.00 95.19 116 HIS A C 1
ATOM 945 O O . HIS A 1 116 ? -5.008 -11.935 6.119 1.00 95.19 116 HIS A O 1
ATOM 951 N N . THR A 1 117 ? -7.059 -12.823 6.231 1.00 90.00 117 THR A N 1
ATOM 952 C CA . THR A 1 117 ? -7.763 -11.566 6.570 1.00 90.00 117 THR A CA 1
ATOM 953 C C . THR A 1 117 ? -7.165 -10.794 7.749 1.00 90.00 117 THR A C 1
ATOM 955 O O . THR A 1 117 ? -7.301 -9.575 7.821 1.00 90.00 117 THR A O 1
ATOM 958 N N . ARG A 1 118 ? -6.450 -11.477 8.648 1.00 92.88 118 ARG A N 1
ATOM 959 C CA . ARG A 1 118 ? -5.824 -10.882 9.839 1.00 92.88 118 ARG A CA 1
ATOM 960 C C . ARG A 1 118 ? -4.356 -10.492 9.658 1.00 92.88 118 ARG A C 1
ATOM 962 O O . ARG A 1 118 ? -3.763 -9.929 10.577 1.00 92.88 118 ARG A O 1
ATOM 969 N N . ALA A 1 119 ? -3.747 -10.765 8.502 1.00 93.69 119 ALA A N 1
ATOM 970 C CA . ALA A 1 119 ? -2.320 -10.511 8.270 1.00 93.69 119 ALA A CA 1
ATOM 971 C C . ALA A 1 119 ? -1.935 -9.029 8.435 1.00 93.69 119 ALA A C 1
ATOM 973 O O . ALA A 1 119 ? -0.798 -8.695 8.791 1.00 93.69 119 ALA A O 1
ATOM 974 N N . LEU A 1 120 ? -2.902 -8.138 8.207 1.00 94.00 120 LEU A N 1
ATOM 975 C CA . LEU A 1 120 ? -2.711 -6.697 8.286 1.00 94.00 120 LEU A CA 1
ATOM 976 C C . LEU A 1 120 ? -3.125 -6.090 9.638 1.00 94.00 120 LEU A C 1
ATOM 978 O O . LEU A 1 120 ? -2.955 -4.892 9.802 1.00 94.00 120 LEU A O 1
ATOM 982 N N . GLU A 1 121 ? -3.639 -6.855 10.609 1.00 89.2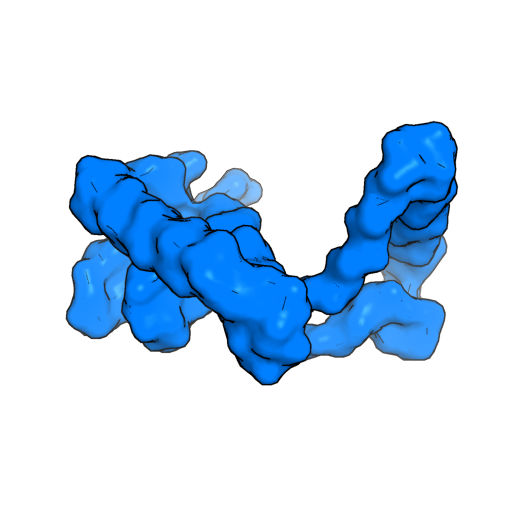5 121 GLU A N 1
ATOM 983 C CA . GLU A 1 121 ? -4.257 -6.313 11.842 1.00 89.25 121 GLU A CA 1
ATOM 984 C C . GLU A 1 121 ? -3.291 -5.827 12.940 1.00 89.25 121 GLU A C 1
ATOM 986 O O . GLU A 1 121 ? -3.748 -5.169 13.872 1.00 89.25 121 GLU A O 1
ATOM 991 N N . ARG A 1 122 ? -2.000 -6.180 12.905 1.00 76.12 122 ARG A N 1
ATOM 992 C CA . ARG A 1 122 ? -1.071 -5.978 14.041 1.00 76.12 122 ARG A CA 1
ATOM 993 C C . ARG A 1 122 ? 0.205 -5.259 13.679 1.00 76.12 122 ARG A C 1
ATOM 995 O O . ARG A 1 122 ? 0.804 -5.706 12.688 1.00 76.12 122 ARG A O 1
#

Sequence (122 aa):
MDPINHESLKGTGLQGTLLRARRALENLCRYEGAQLDELRASGKRCPLCGSWSAEVMHTKRSRIYECPRCGLRWDRDKGVHYNTVYSYFERLRREERVSVLAERALASLKQWLLEHTRALER

Secondary structure (DSSP, 8-state):
---SSTTTTTT-TTHHHHHHHHHHHHHHHHHTTPPP------TTB-TTT--B-EEEEE-SS-EEEE-TTT--EEEHHHHHHHHHHHHHHHHHHHTTSSHHHHHHHHHHHHHHHHHTTTTT--

pLDDT: mean 91.27, std 7.39, range [53.91, 97.69]

Foldseek 3Di:
DDFLDCVVCPPPPCNVVSVVVVVVVVVVCVVVVHDDDDDDFWLQADLQPRHGWDFDDDDPVFTWTADPPPGQIATSVLSRVSRRQLRVLVVCCVVVVPNVVSVVSNVVSNVVCVVVSCPGHD

Radius of gyration: 16.56 Å; chains: 1; bounding box: 42×42×41 Å